Protein AF-A0A967FA80-F1 (afdb_monomer)

pLDDT: mean 81.8, std 9.24, range [50.56, 91.0]

Secondary structure (DSSP, 8-state):
-PPPPPPHHHHHHTTSTT--HHHHHHHHHHH--GGG-SSHHHHHHHTT-S--EEEETTEEEEE--TTSS-HHHHHHHHH-

Foldseek 3Di:
DDDDDDDPQLVVQVVDPQQDNVLSVLCCVVCPDVVVDPDPVVVCLQLVVDQQFDDDPNDTPDGPDPPHHDPSSVVSVVRD

Radius of gyration: 15.17 Å; Cα contacts (8 Å, |Δi|>4): 67; chains: 1; bounding box: 34×25×48 Å

Sequence (80 aa):
RNKLKLSPAFNGLLTVPGIGNILAMTIMLEVGDIGRFNKVVNFTSYCRCAPSQRLSDGKAKGSGNRKNGNRYLSWAFSEA

Mean predicted aligned error: 7.24 Å

Structure (mmCIF, N/CA/C/O backbone):
data_AF-A0A967FA80-F1
#
_entry.id   AF-A0A967FA80-F1
#
loop_
_atom_site.group_PDB
_atom_site.id
_atom_site.type_symbol
_atom_site.label_atom_id
_atom_site.label_alt_id
_atom_site.label_comp_id
_atom_site.label_asym_id
_atom_site.label_entity_id
_atom_site.label_seq_id
_atom_site.pdbx_PDB_ins_code
_atom_site.Cartn_x
_atom_site.Cartn_y
_atom_site.Cartn_z
_atom_site.occupancy
_atom_site.B_iso_or_equiv
_atom_site.auth_seq_id
_atom_site.auth_comp_id
_atom_site.auth_asym_id
_atom_site.auth_atom_id
_atom_site.pdbx_PDB_model_num
ATOM 1 N N . ARG A 1 1 ? -2.720 14.352 25.082 1.00 50.56 1 ARG A N 1
ATOM 2 C CA . ARG A 1 1 ? -2.482 13.103 24.312 1.00 50.56 1 ARG A CA 1
ATOM 3 C C . ARG A 1 1 ? -3.364 13.140 23.066 1.00 50.56 1 ARG A C 1
ATOM 5 O O . ARG A 1 1 ? -4.576 13.079 23.225 1.00 50.56 1 ARG A O 1
ATOM 12 N N . ASN A 1 2 ? -2.794 13.295 21.867 1.00 67.81 2 ASN A N 1
ATOM 13 C CA . ASN A 1 2 ? -3.562 13.208 20.618 1.00 67.81 2 ASN A CA 1
ATOM 14 C C . ASN A 1 2 ? -3.979 11.747 20.400 1.00 67.81 2 ASN A C 1
ATOM 16 O O . ASN A 1 2 ? -3.117 10.878 20.304 1.00 67.81 2 ASN A O 1
ATOM 20 N N . LYS A 1 3 ? -5.287 11.465 20.387 1.0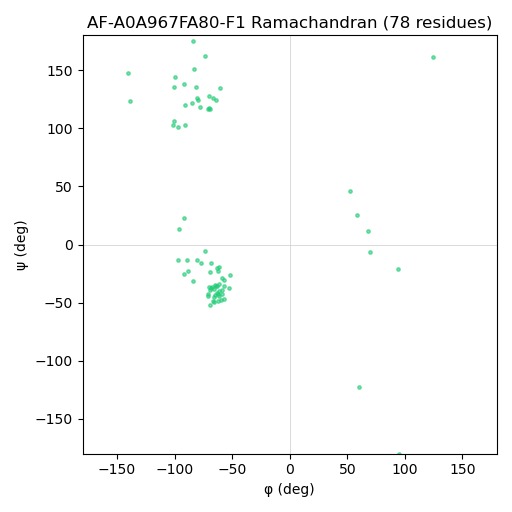0 70.19 3 LYS A N 1
ATOM 21 C CA . LYS A 1 3 ? -5.804 10.139 20.027 1.00 70.19 3 LYS A CA 1
ATOM 22 C C . LYS A 1 3 ? -5.826 10.039 18.503 1.00 70.19 3 LYS A C 1
ATOM 24 O O . LYS A 1 3 ? -6.402 10.905 17.847 1.00 70.19 3 LYS A O 1
ATOM 29 N N . LEU A 1 4 ? -5.205 9.000 17.953 1.00 68.56 4 LEU A N 1
ATOM 30 C CA . LEU A 1 4 ? -5.284 8.703 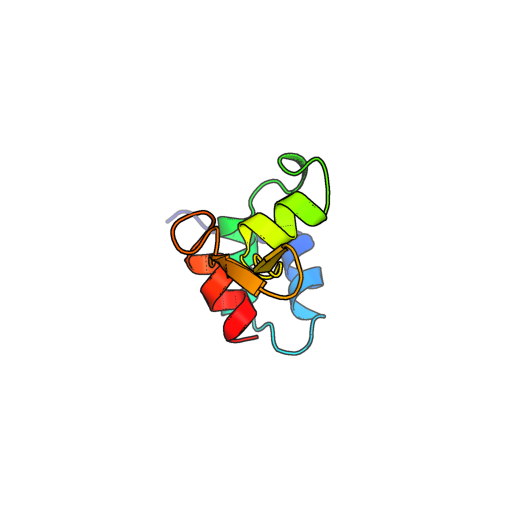16.525 1.00 68.56 4 LEU A CA 1
ATOM 31 C C . LEU A 1 4 ? -6.724 8.298 16.188 1.00 68.56 4 LEU A C 1
ATOM 33 O O . LEU A 1 4 ? -7.290 7.416 16.834 1.00 68.56 4 LEU A O 1
ATOM 37 N N . LYS A 1 5 ? -7.333 8.971 15.210 1.00 75.00 5 LYS A N 1
ATOM 38 C CA . LYS A 1 5 ? -8.645 8.588 14.679 1.00 75.00 5 LYS A CA 1
ATOM 39 C C . LYS A 1 5 ? -8.426 7.519 13.617 1.00 75.00 5 LYS A C 1
ATOM 41 O O . LYS A 1 5 ? -7.709 7.777 12.656 1.00 75.00 5 LYS A O 1
ATOM 46 N N . LEU A 1 6 ? -9.029 6.345 13.791 1.00 76.75 6 LEU A N 1
ATOM 47 C CA . LEU A 1 6 ? -8.992 5.291 12.781 1.00 76.75 6 LEU A CA 1
ATOM 48 C C . LEU A 1 6 ? -9.841 5.713 11.578 1.00 76.75 6 LEU A C 1
ATOM 50 O O . LEU A 1 6 ? -10.995 6.111 11.727 1.00 76.75 6 LEU A O 1
ATOM 54 N N . SER A 1 7 ? -9.241 5.649 10.394 1.00 77.56 7 SER A N 1
ATOM 55 C CA . SER A 1 7 ? -9.925 5.876 9.124 1.00 77.56 7 SER A CA 1
ATOM 56 C C . SER A 1 7 ? -10.622 4.581 8.697 1.00 77.56 7 SER A C 1
ATOM 58 O O . SER A 1 7 ? -10.108 3.505 9.007 1.00 77.56 7 SER A O 1
ATOM 60 N N . PRO A 1 8 ? -11.739 4.628 7.951 1.00 82.00 8 PRO A N 1
ATOM 61 C CA . PRO A 1 8 ? -12.362 3.429 7.380 1.00 82.00 8 PRO A CA 1
ATOM 62 C C . PRO A 1 8 ? -11.387 2.551 6.571 1.00 82.00 8 PRO A C 1
ATOM 64 O O . PRO A 1 8 ? -11.559 1.335 6.529 1.00 82.00 8 PRO A O 1
ATOM 67 N N . ALA A 1 9 ? -10.319 3.132 6.008 1.00 82.44 9 ALA A N 1
ATOM 68 C CA . ALA A 1 9 ? -9.251 2.390 5.331 1.00 82.44 9 ALA A CA 1
ATOM 69 C C . ALA A 1 9 ? -8.542 1.363 6.240 1.00 82.44 9 ALA A C 1
ATOM 71 O O . ALA A 1 9 ? -8.080 0.335 5.752 1.00 82.44 9 ALA A O 1
ATOM 72 N N . PHE A 1 10 ? -8.494 1.601 7.555 1.00 86.25 10 PHE A N 1
ATOM 73 C CA . PHE A 1 10 ? -7.897 0.681 8.525 1.00 86.25 10 PHE A CA 1
ATOM 74 C C . PHE A 1 10 ? -8.617 -0.672 8.552 1.00 86.25 10 PHE A C 1
ATOM 76 O O . PHE A 1 10 ? -7.970 -1.714 8.501 1.00 86.25 10 PHE A O 1
ATOM 83 N N . ASN A 1 11 ? -9.953 -0.659 8.550 1.00 86.75 11 ASN A N 1
ATOM 84 C CA . ASN A 1 11 ? -10.743 -1.891 8.520 1.00 86.75 11 ASN A CA 1
ATOM 85 C C . ASN A 1 11 ? -10.536 -2.658 7.210 1.00 86.75 11 ASN A C 1
ATOM 87 O O . ASN A 1 11 ? -10.492 -3.882 7.231 1.00 86.75 11 ASN A O 1
ATOM 91 N N . GLY A 1 12 ? -10.358 -1.951 6.088 1.00 87.56 12 GLY A N 1
ATOM 92 C CA . GLY A 1 12 ? -10.024 -2.570 4.805 1.00 87.56 12 GLY A CA 1
ATOM 93 C C . GLY A 1 12 ? -8.665 -3.273 4.830 1.00 87.56 12 GLY A C 1
ATOM 94 O O . GLY A 1 12 ? -8.549 -4.397 4.353 1.00 87.56 12 GLY A O 1
ATOM 95 N N . LEU A 1 13 ? -7.652 -2.660 5.448 1.00 86.50 13 LEU A N 1
ATOM 96 C CA . LEU A 1 13 ? -6.312 -3.250 5.559 1.00 86.50 13 LEU A CA 1
ATOM 97 C C . LEU A 1 13 ? -6.300 -4.541 6.389 1.00 86.50 13 LEU A C 1
ATOM 99 O O . LEU A 1 13 ? -5.589 -5.471 6.030 1.00 86.50 13 LEU A O 1
ATOM 103 N N . LEU A 1 14 ? -7.125 -4.635 7.436 1.00 89.00 14 LEU A N 1
ATOM 104 C CA . LEU A 1 14 ? -7.243 -5.841 8.269 1.00 89.00 14 LEU A CA 1
ATOM 105 C C . LEU A 1 14 ? -7.871 -7.044 7.557 1.00 89.00 14 LEU A C 1
ATOM 107 O O . LEU A 1 14 ? -7.775 -8.165 8.048 1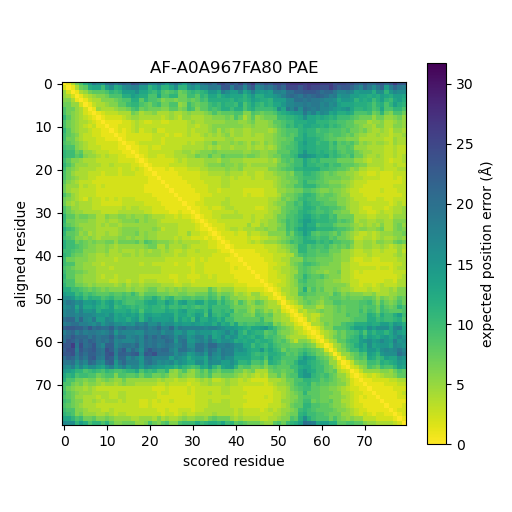.00 89.00 14 LEU A O 1
ATOM 111 N N . THR A 1 15 ? -8.526 -6.831 6.414 1.00 91.00 15 THR A N 1
ATOM 112 C CA . THR A 1 15 ? -9.058 -7.940 5.605 1.00 91.00 15 THR A CA 1
ATOM 113 C C . THR A 1 15 ? -7.974 -8.661 4.808 1.00 91.00 15 THR A C 1
ATOM 115 O O . THR A 1 15 ? -8.201 -9.772 4.330 1.00 91.00 15 THR A O 1
ATOM 118 N N . VAL A 1 16 ? -6.798 -8.045 4.660 1.00 87.62 16 VAL A N 1
ATOM 119 C CA . VAL A 1 16 ? -5.682 -8.622 3.917 1.00 87.62 16 VAL A CA 1
ATOM 120 C C . VAL A 1 16 ? -4.969 -9.642 4.812 1.00 87.62 16 VAL A C 1
ATOM 122 O O . VAL A 1 16 ? -4.533 -9.283 5.910 1.00 87.62 16 VAL A O 1
ATOM 125 N N . PRO A 1 17 ? -4.818 -10.904 4.370 1.00 86.31 17 PRO A N 1
ATOM 126 C CA . PRO A 1 17 ? -4.093 -11.904 5.144 1.00 86.31 17 PRO A CA 1
ATOM 127 C C . PRO A 1 17 ? -2.643 -11.451 5.355 1.00 86.31 17 PRO A C 1
ATOM 129 O O . PRO A 1 17 ? -2.012 -10.964 4.422 1.00 86.31 17 PRO A O 1
ATOM 132 N N . GLY A 1 18 ? -2.145 -11.583 6.587 1.00 86.06 18 GLY A N 1
ATOM 133 C CA . GLY A 1 18 ? -0.799 -11.138 6.976 1.00 86.06 18 GLY A CA 1
ATOM 134 C C . GLY A 1 18 ? -0.738 -9.730 7.582 1.00 86.06 18 GLY A C 1
ATOM 135 O O . GLY A 1 18 ? 0.154 -9.433 8.374 1.00 86.06 18 GLY A O 1
ATOM 136 N N . ILE A 1 19 ? -1.734 -8.870 7.331 1.00 90.06 19 ILE A N 1
ATOM 137 C CA . ILE A 1 19 ? -1.754 -7.503 7.870 1.00 90.06 19 ILE A CA 1
ATOM 138 C C . ILE A 1 19 ? -2.490 -7.455 9.218 1.00 90.06 19 ILE A C 1
ATOM 140 O O . ILE A 1 19 ? -3.716 -7.442 9.290 1.00 90.06 19 ILE A O 1
ATOM 144 N N . GLY A 1 20 ? -1.728 -7.371 10.312 1.00 89.19 20 GLY A N 1
ATOM 145 C CA . GLY A 1 20 ? -2.267 -7.146 11.660 1.00 89.19 20 GLY A CA 1
ATOM 146 C C . GLY A 1 20 ? -2.517 -5.668 11.999 1.00 89.19 20 GLY A C 1
ATOM 147 O O . GLY A 1 20 ? -2.124 -4.765 11.264 1.00 89.19 20 GLY A O 1
ATOM 148 N N . ASN A 1 21 ? -3.094 -5.398 13.178 1.00 89.88 21 ASN A N 1
ATOM 149 C CA . ASN A 1 21 ? -3.406 -4.038 13.661 1.00 89.88 21 ASN A CA 1
ATOM 150 C C . ASN A 1 21 ? -2.213 -3.069 13.621 1.00 89.88 21 ASN A C 1
ATOM 152 O O . ASN A 1 21 ? -2.386 -1.890 13.319 1.00 89.88 21 ASN A O 1
ATOM 156 N N . ILE A 1 22 ? -1.008 -3.556 13.933 1.00 89.69 22 ILE A N 1
ATOM 157 C CA . ILE A 1 22 ? 0.216 -2.743 13.946 1.00 89.69 22 ILE A CA 1
ATOM 158 C C . ILE A 1 22 ? 0.592 -2.348 12.515 1.00 89.69 22 ILE A C 1
ATOM 160 O O . ILE A 1 22 ? 0.730 -1.162 12.230 1.00 89.69 22 ILE A O 1
ATOM 164 N N . LEU A 1 23 ? 0.670 -3.324 11.604 1.00 90.06 23 LEU A N 1
ATOM 165 C CA . LEU A 1 23 ? 0.991 -3.090 10.195 1.00 90.06 23 LEU A CA 1
ATOM 166 C C . LEU A 1 23 ? -0.071 -2.217 9.519 1.00 90.06 23 LEU A C 1
ATOM 168 O O . LEU A 1 23 ? 0.275 -1.268 8.821 1.00 90.06 23 LEU A O 1
ATOM 172 N N . ALA A 1 24 ? -1.354 -2.461 9.791 1.00 90.25 24 ALA A N 1
ATOM 173 C CA . ALA A 1 24 ? -2.452 -1.642 9.288 1.00 90.25 24 ALA A CA 1
ATOM 174 C C . ALA A 1 24 ? -2.359 -0.185 9.776 1.00 90.25 24 ALA A C 1
ATOM 176 O O . ALA A 1 24 ? -2.582 0.735 8.989 1.00 90.25 24 ALA A O 1
ATOM 177 N N . MET A 1 25 ? -1.982 0.053 11.041 1.00 89.50 25 MET A N 1
ATOM 178 C CA . MET A 1 25 ? -1.744 1.407 11.558 1.00 89.50 25 MET A CA 1
ATOM 179 C C . MET A 1 25 ? -0.536 2.064 10.888 1.00 89.50 25 MET A C 1
ATOM 181 O O . MET A 1 25 ? -0.634 3.218 10.472 1.00 89.50 25 MET A O 1
ATOM 185 N N . THR A 1 26 ? 0.577 1.342 10.741 1.00 90.69 26 THR A N 1
ATOM 186 C CA . THR A 1 26 ? 1.774 1.844 10.052 1.00 90.69 26 THR A CA 1
ATOM 187 C C . THR A 1 26 ? 1.453 2.217 8.611 1.00 90.69 26 THR A C 1
ATOM 189 O O . THR A 1 26 ? 1.775 3.321 8.184 1.00 90.69 26 THR A O 1
ATOM 192 N N . ILE A 1 27 ? 0.760 1.347 7.875 1.00 89.94 27 ILE A N 1
ATOM 193 C CA . ILE A 1 27 ? 0.354 1.614 6.495 1.00 89.94 27 ILE A CA 1
ATOM 194 C C . ILE A 1 27 ? -0.577 2.826 6.453 1.00 89.94 27 ILE A C 1
ATOM 196 O O . ILE A 1 27 ? -0.327 3.753 5.693 1.00 89.94 27 ILE A O 1
ATOM 200 N N . MET A 1 28 ? -1.606 2.883 7.298 1.00 88.88 28 MET A N 1
ATOM 201 C CA . MET A 1 28 ? -2.536 4.013 7.322 1.00 88.88 28 MET A CA 1
ATOM 202 C C . MET A 1 28 ? -1.823 5.355 7.566 1.00 88.88 28 MET A C 1
ATOM 204 O O . MET A 1 28 ? -2.093 6.329 6.861 1.00 88.88 28 MET A O 1
ATOM 208 N N . LEU A 1 29 ? -0.923 5.416 8.550 1.00 88.00 29 LEU A N 1
ATOM 209 C CA . LEU A 1 29 ? -0.206 6.645 8.900 1.00 88.00 29 LEU A CA 1
ATOM 210 C C . LEU A 1 29 ? 0.787 7.061 7.813 1.00 88.00 29 LEU A C 1
ATOM 212 O O . LEU A 1 29 ? 0.907 8.244 7.505 1.00 88.00 29 LEU A O 1
ATOM 216 N N . GLU A 1 30 ? 1.466 6.091 7.208 1.00 89.69 30 GLU A N 1
ATOM 217 C CA . GLU A 1 30 ? 2.538 6.356 6.255 1.00 89.69 30 GLU A CA 1
ATOM 218 C C . GLU A 1 30 ? 2.021 6.621 4.830 1.00 89.69 30 GLU A C 1
ATOM 220 O O . GLU A 1 30 ? 2.600 7.395 4.052 1.00 89.69 30 GLU A O 1
ATOM 225 N N . VAL A 1 31 ? 0.900 5.990 4.471 1.00 88.88 31 VAL A N 1
ATOM 226 C CA . VAL A 1 31 ? 0.172 6.277 3.233 1.00 88.88 31 VAL A CA 1
ATOM 227 C C . VAL A 1 31 ? -0.502 7.641 3.320 1.00 88.88 31 VAL A C 1
ATOM 229 O O . VAL A 1 31 ? -0.373 8.420 2.376 1.00 88.88 31 VAL A O 1
ATOM 232 N N . GLY A 1 32 ? -1.152 7.962 4.443 1.00 85.88 32 GLY A N 1
ATOM 233 C CA . GLY A 1 32 ? -1.897 9.208 4.596 1.00 85.88 32 GLY A CA 1
ATOM 234 C C . GLY A 1 32 ? -3.017 9.310 3.558 1.00 85.88 32 GLY A C 1
ATOM 235 O O . GLY A 1 32 ? -3.876 8.431 3.482 1.00 85.88 32 GLY A O 1
ATOM 236 N N . ASP A 1 33 ? -3.005 10.369 2.748 1.00 86.00 33 ASP A N 1
ATOM 237 C CA . ASP A 1 33 ? -3.929 10.502 1.622 1.00 86.00 33 ASP A CA 1
ATOM 238 C C . ASP A 1 33 ? -3.485 9.647 0.425 1.00 86.00 33 ASP A C 1
ATOM 240 O O . ASP A 1 33 ? -2.423 9.868 -0.164 1.00 86.00 33 ASP A O 1
ATOM 244 N N . ILE A 1 34 ? -4.328 8.689 0.032 1.00 85.38 34 ILE A N 1
ATOM 245 C CA . ILE A 1 34 ? -4.092 7.843 -1.142 1.00 85.38 34 ILE A CA 1
ATOM 246 C C . ILE A 1 34 ? -4.204 8.639 -2.454 1.00 85.38 34 ILE A C 1
ATOM 248 O O . ILE A 1 34 ? -3.569 8.268 -3.442 1.00 85.38 34 ILE A O 1
ATOM 252 N N . GLY A 1 35 ? -4.929 9.767 -2.453 1.00 87.50 35 GLY A N 1
ATOM 253 C CA . GLY A 1 35 ? -5.108 10.649 -3.610 1.00 87.50 35 GLY A CA 1
ATOM 254 C C . GLY A 1 35 ? -3.808 11.259 -4.145 1.00 87.50 35 GLY A C 1
ATOM 255 O O . GLY A 1 35 ? -3.733 11.613 -5.321 1.00 87.50 35 GLY A O 1
ATOM 256 N N . ARG A 1 36 ? -2.734 11.291 -3.340 1.00 87.62 36 ARG A N 1
ATOM 257 C CA . ARG A 1 36 ? -1.398 11.726 -3.791 1.00 87.62 36 ARG A CA 1
ATOM 258 C C . ARG A 1 36 ? -0.797 10.826 -4.877 1.00 87.62 36 ARG A C 1
ATOM 260 O O . ARG A 1 36 ? 0.132 11.234 -5.576 1.00 87.62 36 ARG A O 1
ATOM 267 N N . PHE A 1 37 ? -1.285 9.592 -5.014 1.00 88.19 37 PHE A N 1
ATOM 268 C CA . PHE A 1 37 ? -0.820 8.646 -6.022 1.00 88.19 37 PHE A CA 1
ATOM 269 C C . PHE A 1 37 ? -1.798 8.588 -7.195 1.00 88.19 37 PHE A C 1
ATOM 271 O O . PHE A 1 37 ? -2.807 7.897 -7.151 1.00 88.19 37 PHE A O 1
ATOM 278 N N . ASN A 1 38 ? -1.441 9.238 -8.304 1.00 88.75 38 ASN A N 1
ATOM 279 C CA . ASN A 1 38 ? -2.267 9.240 -9.519 1.00 88.75 38 ASN A CA 1
ATOM 280 C C . ASN A 1 38 ? -2.470 7.839 -10.144 1.00 88.75 38 ASN A C 1
ATOM 282 O O . ASN A 1 38 ? -3.396 7.615 -10.916 1.00 88.75 38 ASN A O 1
ATOM 286 N N . LYS A 1 39 ? -1.567 6.888 -9.870 1.00 88.81 39 LYS A N 1
ATOM 287 C CA . LYS A 1 39 ? -1.610 5.521 -10.412 1.00 88.81 39 LYS A CA 1
ATOM 288 C C . LYS A 1 39 ? -1.201 4.509 -9.351 1.00 88.81 39 LYS A C 1
ATOM 290 O O . LYS A 1 39 ? -0.275 4.765 -8.581 1.00 88.81 39 LYS A O 1
ATOM 295 N N . VAL A 1 40 ? -1.791 3.314 -9.410 1.00 87.56 40 VAL A N 1
ATOM 296 C CA . VAL A 1 40 ? -1.446 2.176 -8.534 1.00 87.56 40 VAL A CA 1
ATOM 297 C C . VAL A 1 40 ? 0.041 1.814 -8.637 1.00 87.56 40 VAL A C 1
ATOM 299 O O . VAL A 1 40 ? 0.678 1.525 -7.632 1.00 87.56 40 VAL A O 1
ATOM 302 N N . VAL A 1 41 ? 0.636 1.927 -9.829 1.00 85.88 41 VAL A N 1
ATOM 303 C CA . VAL A 1 41 ? 2.073 1.667 -10.053 1.00 85.88 41 VAL A CA 1
ATOM 304 C C . VAL A 1 41 ? 2.974 2.617 -9.251 1.00 85.88 41 VAL A C 1
ATOM 306 O O . VAL A 1 41 ? 4.039 2.224 -8.778 1.00 85.88 41 VAL A O 1
ATOM 309 N N . ASN A 1 42 ? 2.546 3.865 -9.049 1.00 87.44 42 ASN A N 1
ATOM 310 C CA . ASN A 1 42 ? 3.315 4.820 -8.252 1.00 87.44 42 ASN A CA 1
ATOM 311 C C . ASN A 1 42 ? 3.284 4.428 -6.774 1.00 87.44 42 ASN A C 1
ATOM 313 O O . ASN A 1 42 ? 4.295 4.549 -6.086 1.00 87.44 42 ASN A O 1
ATOM 317 N N . PHE A 1 43 ? 2.144 3.913 -6.307 1.00 88.31 43 PHE A N 1
ATOM 318 C CA . PHE A 1 43 ? 2.002 3.391 -4.956 1.00 88.31 43 PHE A CA 1
ATOM 319 C C . PHE A 1 43 ? 2.865 2.143 -4.741 1.00 88.31 43 PHE A C 1
ATOM 321 O O . PHE A 1 43 ? 3.676 2.113 -3.819 1.00 88.31 43 PHE A O 1
ATOM 328 N N . THR A 1 44 ? 2.794 1.153 -5.636 1.00 87.12 44 THR A N 1
ATOM 329 C CA . THR A 1 44 ? 3.606 -0.071 -5.517 1.00 87.12 44 THR A CA 1
ATOM 330 C C . THR A 1 44 ? 5.106 0.217 -5.602 1.00 87.12 44 THR A C 1
ATOM 332 O O . THR A 1 44 ? 5.893 -0.382 -4.866 1.00 87.12 44 THR A O 1
ATOM 335 N N . SER A 1 45 ? 5.518 1.185 -6.429 1.00 85.19 45 SER A N 1
ATOM 336 C CA . SER A 1 45 ? 6.902 1.668 -6.458 1.00 85.19 45 SER A CA 1
ATOM 337 C C . SER A 1 45 ? 7.295 2.402 -5.171 1.00 85.19 45 SER A C 1
ATOM 339 O O . SER A 1 45 ? 8.434 2.267 -4.727 1.00 85.19 45 SER A O 1
ATOM 341 N N . TYR A 1 46 ? 6.389 3.169 -4.558 1.00 87.62 46 TYR A N 1
ATOM 342 C CA . TYR A 1 46 ? 6.639 3.878 -3.299 1.00 87.62 46 TYR A CA 1
ATOM 343 C C . TYR A 1 46 ? 6.787 2.916 -2.113 1.00 87.62 46 TYR A C 1
ATOM 345 O O . TYR A 1 46 ? 7.662 3.112 -1.269 1.00 87.62 46 TYR A O 1
ATOM 353 N N . CYS A 1 47 ? 5.999 1.841 -2.099 1.00 87.56 47 CYS A N 1
ATOM 354 C CA . CYS A 1 47 ? 6.094 0.739 -1.142 1.00 87.56 47 CYS A CA 1
ATOM 355 C C . CYS A 1 47 ? 7.298 -0.184 -1.387 1.00 87.56 47 CYS A C 1
ATOM 357 O O . CYS A 1 47 ? 7.550 -1.066 -0.577 1.00 87.56 47 CYS A O 1
ATOM 359 N N . ARG A 1 48 ? 8.053 0.012 -2.480 1.00 85.56 48 ARG A N 1
ATOM 360 C CA . ARG A 1 48 ? 9.149 -0.870 -2.929 1.00 85.56 48 ARG A CA 1
ATOM 361 C C . ARG A 1 48 ? 8.718 -2.320 -3.195 1.00 85.56 48 ARG A C 1
ATOM 363 O O . ARG A 1 48 ? 9.549 -3.220 -3.164 1.00 85.56 48 ARG A O 1
ATOM 370 N N . CYS A 1 49 ? 7.442 -2.532 -3.515 1.00 82.06 49 CYS A N 1
ATOM 371 C CA . CYS A 1 49 ? 6.898 -3.835 -3.910 1.00 82.06 49 CYS A CA 1
ATOM 372 C C . CYS A 1 49 ? 6.997 -4.074 -5.426 1.00 82.06 49 CYS A C 1
ATOM 374 O O . CYS A 1 49 ? 6.787 -5.188 -5.895 1.00 82.06 49 CYS A O 1
ATOM 376 N N . ALA A 1 50 ? 7.288 -3.032 -6.212 1.00 80.25 50 ALA A N 1
ATOM 377 C CA . ALA A 1 50 ? 7.464 -3.156 -7.654 1.00 80.25 50 ALA A CA 1
ATOM 378 C C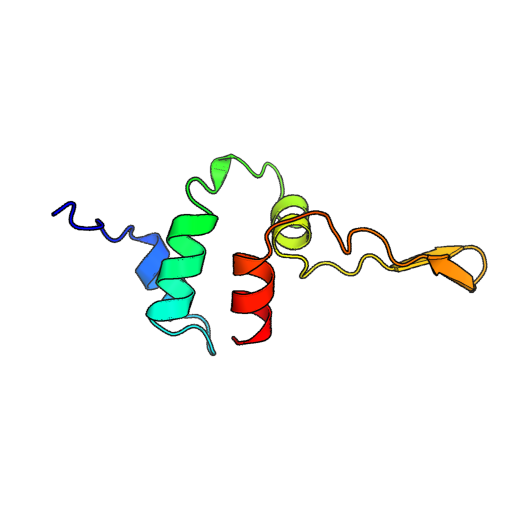 . ALA A 1 50 ? 8.882 -3.653 -8.008 1.00 80.25 50 ALA A C 1
ATOM 380 O O . ALA A 1 50 ? 9.862 -3.117 -7.476 1.00 80.25 50 ALA A O 1
ATOM 381 N N . PRO A 1 51 ? 9.028 -4.614 -8.941 1.00 70.38 51 PRO A N 1
ATOM 382 C CA . PRO A 1 51 ? 10.337 -5.044 -9.416 1.00 70.38 51 PRO A CA 1
ATOM 383 C C . PRO A 1 51 ? 11.035 -3.887 -10.141 1.00 70.38 51 PRO A C 1
ATOM 385 O O . PRO A 1 51 ? 10.512 -3.325 -11.099 1.00 70.38 51 PRO A O 1
ATOM 388 N N . SER A 1 52 ? 12.240 -3.529 -9.697 1.00 68.69 52 SER A N 1
ATOM 389 C CA . SER A 1 52 ? 13.052 -2.463 -10.304 1.00 68.69 52 SER A CA 1
ATOM 390 C C . SER A 1 52 ? 14.094 -2.984 -11.299 1.00 68.69 52 SER A C 1
ATOM 392 O O . SER A 1 52 ? 15.026 -2.263 -11.673 1.00 68.69 52 SER A O 1
ATOM 394 N N . GLN A 1 53 ? 13.969 -4.249 -11.705 1.00 71.56 53 GLN A N 1
ATOM 395 C CA . GLN A 1 53 ? 14.931 -4.902 -12.579 1.00 71.56 53 GLN A CA 1
ATOM 396 C C . GLN A 1 53 ? 14.836 -4.320 -13.989 1.00 71.56 53 GLN A C 1
ATOM 398 O O . GLN A 1 53 ? 13.827 -4.456 -14.677 1.00 71.56 53 GLN A O 1
ATOM 403 N N . ARG A 1 54 ? 15.920 -3.684 -14.436 1.00 71.00 54 ARG A N 1
ATOM 404 C CA . ARG A 1 54 ? 16.044 -3.179 -15.802 1.00 71.00 54 ARG A CA 1
ATOM 405 C C . ARG A 1 54 ? 16.894 -4.149 -16.615 1.00 71.00 54 ARG A C 1
ATOM 407 O O . ARG A 1 54 ? 18.107 -4.211 -16.427 1.00 71.00 54 ARG A O 1
ATOM 414 N N . LEU A 1 55 ? 16.261 -4.909 -17.505 1.00 76.44 55 LEU A N 1
ATOM 415 C CA . LEU A 1 55 ? 16.939 -5.797 -18.452 1.00 76.44 55 LEU A CA 1
ATOM 416 C C . LEU A 1 55 ? 17.207 -5.053 -19.768 1.00 76.44 55 LEU A C 1
ATOM 418 O O . LEU A 1 55 ? 16.358 -4.311 -20.254 1.00 76.44 55 LEU A O 1
ATOM 422 N N . SER A 1 56 ? 18.392 -5.241 -20.339 1.00 77.81 56 SER A N 1
ATOM 423 C CA . SER A 1 56 ? 18.755 -4.791 -21.685 1.00 77.81 56 SER A CA 1
ATOM 424 C C . SER A 1 56 ? 19.551 -5.909 -22.330 1.00 77.81 56 SER A C 1
ATOM 426 O O . SER A 1 56 ? 20.572 -6.308 -21.776 1.00 77.81 56 SER A O 1
ATOM 428 N N . ASP A 1 57 ? 19.095 -6.393 -23.483 1.00 83.94 57 ASP A N 1
ATOM 429 C CA . ASP A 1 57 ? 19.759 -7.478 -24.217 1.00 83.94 57 ASP A CA 1
ATOM 430 C C . ASP A 1 57 ? 20.025 -8.722 -23.338 1.00 83.94 57 ASP A C 1
ATOM 432 O O . ASP A 1 57 ? 21.141 -9.221 -23.220 1.00 83.94 57 ASP A O 1
ATOM 436 N N . GLY A 1 58 ? 19.009 -9.137 -22.568 1.00 80.00 58 GLY A N 1
ATOM 437 C CA . GLY A 1 58 ? 19.095 -10.264 -21.626 1.00 80.00 58 GLY A CA 1
ATOM 438 C C . GLY A 1 58 ? 19.975 -10.032 -20.387 1.00 80.00 58 GLY A C 1
ATOM 439 O O . GLY A 1 58 ? 19.961 -10.846 -19.468 1.00 80.00 58 GLY A O 1
ATOM 440 N N . LYS A 1 59 ? 20.702 -8.912 -20.306 1.00 79.38 59 LYS A N 1
ATOM 441 C CA . LYS A 1 59 ? 21.594 -8.579 -19.188 1.00 79.38 59 LYS A CA 1
ATOM 442 C C . LYS A 1 59 ? 20.929 -7.589 -18.234 1.00 79.38 59 LYS A C 1
ATOM 444 O O . LYS A 1 59 ? 20.331 -6.594 -18.651 1.00 79.38 59 LYS A O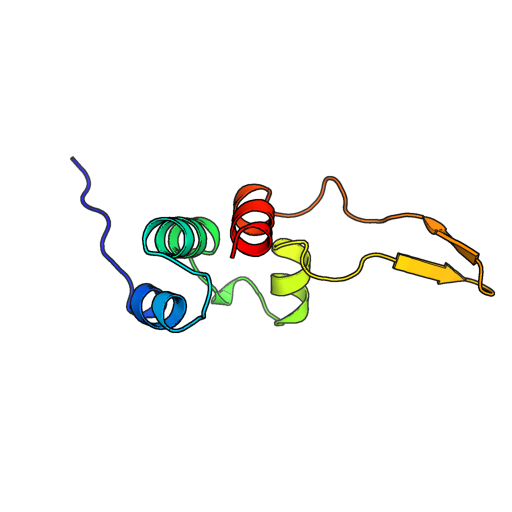 1
ATOM 449 N N . ALA A 1 60 ? 21.052 -7.834 -16.930 1.00 78.00 60 ALA A N 1
ATOM 450 C CA . ALA A 1 60 ? 20.594 -6.895 -15.910 1.00 78.00 60 ALA A CA 1
ATOM 451 C C . ALA A 1 60 ? 21.480 -5.638 -15.917 1.00 78.00 60 ALA A C 1
ATOM 453 O O . ALA A 1 60 ? 22.670 -5.706 -15.624 1.00 78.00 60 ALA A O 1
ATOM 454 N N . LYS A 1 61 ? 20.897 -4.475 -16.233 1.00 67.38 61 LYS A N 1
ATOM 455 C CA . LYS A 1 61 ? 21.573 -3.163 -16.265 1.00 67.38 61 LYS A CA 1
ATOM 456 C C . LYS A 1 61 ? 21.494 -2.392 -14.938 1.00 67.38 61 LYS A C 1
ATOM 458 O O . LYS A 1 61 ? 21.651 -1.174 -14.916 1.00 67.38 61 LYS A O 1
ATOM 463 N N . GLY A 1 62 ? 21.278 -3.101 -13.830 1.00 61.72 62 GLY A N 1
ATOM 464 C CA . GLY A 1 62 ? 21.307 -2.559 -12.469 1.00 61.72 62 GLY A CA 1
ATOM 465 C C . GLY A 1 62 ? 20.029 -2.819 -11.669 1.00 61.72 62 GLY A C 1
ATOM 466 O O . GLY A 1 62 ? 18.969 -3.105 -12.227 1.00 61.72 62 GLY A O 1
ATOM 467 N N . SER A 1 63 ? 20.145 -2.706 -10.344 1.00 62.47 63 SER A N 1
ATOM 468 C CA . SER A 1 63 ? 19.025 -2.703 -9.401 1.00 62.47 63 SER A CA 1
ATOM 469 C C . SER A 1 63 ? 18.666 -1.255 -9.046 1.00 62.47 63 SER A C 1
ATOM 471 O O . SER A 1 63 ? 19.353 -0.581 -8.278 1.00 62.47 63 SER A O 1
ATOM 473 N N . GLY A 1 64 ? 17.605 -0.730 -9.661 1.00 59.50 64 GLY A N 1
ATOM 474 C CA . GLY A 1 64 ? 17.126 0.625 -9.377 1.00 59.50 64 GLY A CA 1
ATOM 475 C C . GLY A 1 64 ? 16.412 0.729 -8.022 1.00 59.50 64 GLY A C 1
ATOM 476 O O . GLY A 1 64 ? 15.945 -0.264 -7.471 1.00 59.50 64 GLY A O 1
ATOM 477 N N . ASN A 1 65 ? 16.270 1.952 -7.502 1.00 61.81 65 ASN A N 1
ATOM 478 C CA . ASN A 1 65 ? 15.366 2.325 -6.399 1.00 61.81 65 ASN A CA 1
ATOM 479 C C . ASN A 1 65 ? 15.639 1.789 -4.979 1.00 61.81 65 ASN A C 1
ATOM 481 O O . ASN A 1 65 ? 14.828 2.037 -4.093 1.00 61.81 65 ASN A O 1
ATOM 485 N N . ARG A 1 66 ? 16.797 1.183 -4.677 1.00 60.41 66 ARG A N 1
ATOM 486 C CA . ARG A 1 66 ? 17.084 0.688 -3.307 1.00 60.41 66 ARG A CA 1
ATOM 487 C C . ARG A 1 66 ? 16.998 1.767 -2.207 1.00 60.41 66 ARG A C 1
ATOM 489 O O . ARG A 1 66 ? 16.657 1.451 -1.070 1.00 60.41 66 ARG A O 1
ATOM 496 N N . LYS A 1 67 ? 17.303 3.031 -2.533 1.00 65.38 67 LYS A N 1
ATOM 497 C CA . LYS A 1 67 ? 17.232 4.175 -1.599 1.00 65.38 67 LYS A CA 1
ATOM 498 C C . LYS A 1 67 ? 15.937 4.995 -1.707 1.00 65.38 67 LYS A C 1
ATOM 500 O O . LYS A 1 67 ? 15.661 5.773 -0.801 1.00 65.38 67 LYS A O 1
ATOM 505 N N . ASN A 1 68 ? 15.136 4.806 -2.758 1.00 71.00 68 ASN A N 1
ATOM 506 C CA . ASN A 1 68 ? 13.947 5.620 -3.031 1.00 71.00 68 ASN A CA 1
ATOM 507 C C . ASN A 1 68 ? 12.672 4.905 -2.583 1.00 71.00 68 ASN A C 1
ATOM 509 O O . ASN A 1 68 ? 12.569 3.686 -2.680 1.00 71.00 68 ASN A O 1
ATOM 513 N N . GLY A 1 69 ? 11.700 5.659 -2.078 1.00 80.06 69 GLY A N 1
ATOM 514 C CA . GLY A 1 69 ? 10.461 5.115 -1.519 1.00 80.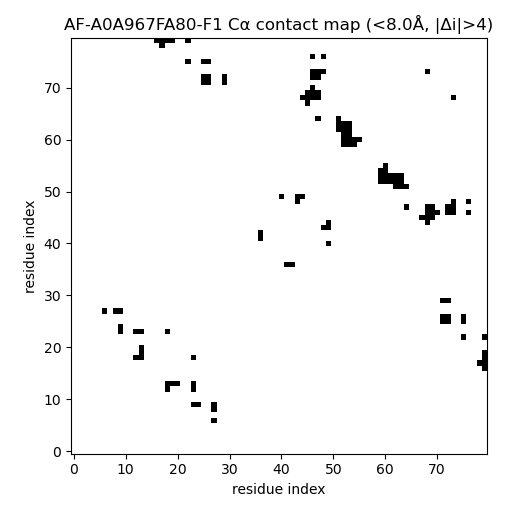06 69 GLY A CA 1
ATOM 515 C C . GLY A 1 69 ? 10.522 4.936 -0.006 1.00 80.06 69 GLY A C 1
ATOM 516 O O . GLY A 1 69 ? 11.525 5.244 0.642 1.00 80.06 69 GLY A O 1
ATOM 517 N N . ASN A 1 70 ? 9.428 4.444 0.551 1.00 86.12 70 ASN A N 1
ATOM 518 C CA . ASN A 1 70 ? 9.175 4.475 1.975 1.00 86.12 70 ASN A CA 1
ATOM 519 C C . ASN A 1 70 ? 9.688 3.221 2.689 1.00 86.12 70 ASN A C 1
ATOM 521 O O . ASN A 1 70 ? 9.250 2.108 2.399 1.00 86.12 70 ASN A O 1
ATOM 525 N N . ARG A 1 71 ? 10.608 3.399 3.644 1.00 85.50 71 ARG A N 1
ATOM 526 C CA . ARG A 1 71 ? 11.198 2.277 4.388 1.00 85.50 71 ARG A CA 1
ATOM 527 C C . ARG A 1 71 ? 10.172 1.558 5.266 1.00 85.50 71 ARG A C 1
ATOM 529 O O . ARG A 1 71 ? 10.240 0.337 5.349 1.00 85.50 71 ARG A O 1
ATOM 536 N N . TYR A 1 72 ? 9.252 2.286 5.898 1.00 88.88 72 TYR A N 1
ATOM 537 C CA . TYR A 1 72 ? 8.262 1.698 6.800 1.00 88.88 72 TYR A CA 1
ATOM 538 C C . TYR A 1 72 ? 7.225 0.883 6.036 1.00 88.88 72 TYR A C 1
ATOM 540 O O . TYR A 1 72 ? 6.944 -0.239 6.434 1.00 88.88 72 TYR A O 1
ATOM 548 N N . LEU A 1 73 ? 6.733 1.391 4.900 1.00 88.50 73 LEU A N 1
ATOM 549 C CA . LEU A 1 73 ? 5.842 0.611 4.034 1.00 88.50 73 LEU A CA 1
ATOM 550 C C . LEU A 1 73 ? 6.558 -0.605 3.447 1.00 88.50 73 LEU A C 1
ATOM 552 O O . LEU A 1 73 ? 6.002 -1.693 3.454 1.00 88.50 73 LEU A O 1
ATOM 556 N N . SER A 1 74 ? 7.800 -0.442 2.987 1.00 88.12 74 SER A N 1
ATOM 557 C CA . SER A 1 74 ? 8.589 -1.562 2.464 1.00 88.12 74 SER A CA 1
ATOM 558 C C . SER A 1 74 ? 8.772 -2.669 3.498 1.00 88.12 74 SER A C 1
ATOM 560 O O . SER A 1 74 ? 8.649 -3.835 3.147 1.00 88.12 74 SER A O 1
ATOM 562 N N . TRP A 1 75 ? 9.045 -2.316 4.754 1.00 89.00 75 TRP A N 1
ATOM 563 C CA . TRP A 1 75 ? 9.118 -3.274 5.853 1.00 89.00 75 TRP A CA 1
ATOM 564 C C . TRP A 1 75 ? 7.747 -3.898 6.143 1.00 89.00 75 TRP A C 1
ATOM 566 O O . TRP A 1 75 ? 7.637 -5.118 6.134 1.00 89.00 75 TRP A O 1
ATOM 576 N N . ALA A 1 76 ? 6.694 -3.085 6.271 1.00 89.56 76 ALA A N 1
ATOM 577 C CA . ALA A 1 76 ? 5.349 -3.564 6.580 1.00 89.56 76 ALA A CA 1
ATOM 578 C C . ALA A 1 76 ? 4.804 -4.558 5.541 1.00 89.56 76 ALA A C 1
ATOM 580 O O . ALA A 1 76 ? 4.179 -5.542 5.913 1.00 89.56 76 ALA A O 1
ATOM 581 N N . PHE A 1 77 ? 5.070 -4.332 4.252 1.00 85.62 77 PHE A N 1
ATOM 582 C CA . PHE A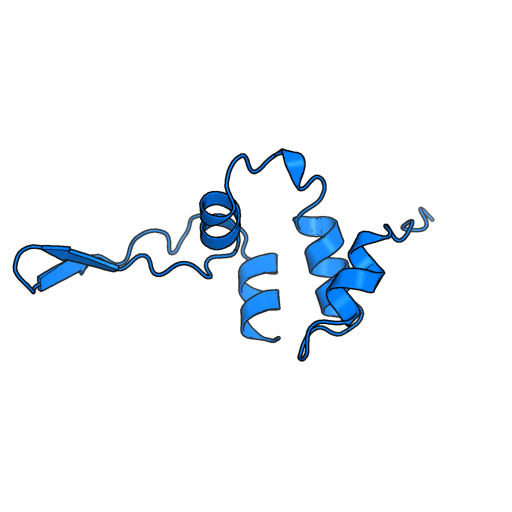 1 77 ? 4.678 -5.250 3.176 1.00 85.62 77 PHE A CA 1
ATOM 583 C C . PHE A 1 77 ? 5.623 -6.443 2.996 1.00 85.62 77 PHE A C 1
ATOM 585 O O . PHE A 1 77 ? 5.279 -7.365 2.269 1.00 85.62 77 PHE A O 1
ATOM 592 N N . SER A 1 78 ? 6.817 -6.414 3.593 1.00 85.81 78 SER A N 1
ATOM 593 C CA . SER A 1 78 ? 7.729 -7.567 3.587 1.00 85.81 78 SER A CA 1
ATOM 594 C C . SER A 1 78 ? 7.472 -8.511 4.765 1.00 85.81 78 SER A C 1
ATOM 596 O O . SER A 1 78 ? 7.888 -9.662 4.705 1.00 85.81 78 SER A O 1
ATOM 598 N N . GLU A 1 79 ? 6.855 -8.014 5.843 1.00 84.88 79 GLU A N 1
ATOM 599 C CA . GLU A 1 79 ? 6.452 -8.811 7.010 1.00 84.88 79 GLU A CA 1
ATOM 600 C C . GLU A 1 79 ? 5.023 -9.355 6.937 1.00 84.88 79 GLU A C 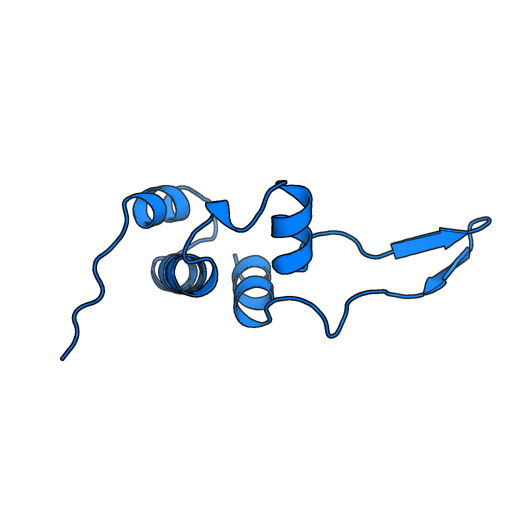1
ATOM 602 O O . GLU A 1 79 ? 4.738 -10.350 7.602 1.00 84.88 79 GLU A O 1
ATOM 607 N N . ALA A 1 80 ? 4.142 -8.688 6.183 1.00 80.00 80 ALA A N 1
ATOM 608 C CA . ALA A 1 80 ? 2.790 -9.166 5.896 1.00 80.00 80 ALA A CA 1
ATOM 609 C C . ALA A 1 80 ? 2.824 -10.447 5.051 1.00 80.00 80 ALA A C 1
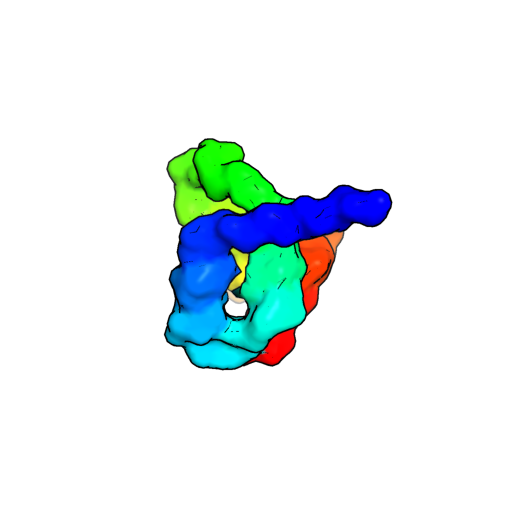ATOM 611 O O . ALA A 1 80 ? 2.061 -11.379 5.388 1.00 80.00 80 ALA A O 1
#

Solvent-accessible surface area (backbone atoms only — not comparable to full-atom values): 4923 Å² total; per-residue (Å²): 135,90,77,84,79,84,54,76,64,42,64,58,40,54,70,42,85,56,34,48,77,67,44,26,49,51,44,49,67,73,57,58,65,67,81,80,45,91,42,71,68,56,45,36,43,33,33,59,73,46,88,49,74,40,71,54,93,92,37,76,76,50,81,53,63,87,84,54,56,42,67,67,45,32,48,43,69,71,71,61